Protein AF-A0AA51SYZ9-F1 (afdb_monomer_lite)

Radius of gyration: 14.29 Å; chains: 1; bounding box: 35×20×38 Å

pLDDT: mean 86.2, std 9.97, range [58.28, 95.69]

Secondary structure (DSSP, 8-state):
--HHHHHHHHHHS-EEHHHHHHHHH---PPP-S-HHHHHHHHHHHHHHHHHHHHHHHHHHTTSEEEEEEESSSEEEEEEE--

Structure (mmCIF, N/CA/C/O backbone):
data_AF-A0AA51SYZ9-F1
#
_entry.id   AF-A0AA51SYZ9-F1
#
loop_
_atom_site.group_PDB
_atom_site.id
_atom_site.type_symbol
_atom_site.label_atom_id
_atom_site.label_alt_id
_atom_site.label_comp_id
_atom_site.label_asym_id
_atom_site.label_entity_id
_atom_site.label_seq_id
_atom_site.pdbx_PDB_ins_code
_atom_site.Cartn_x
_atom_site.Cartn_y
_atom_site.Cartn_z
_atom_site.occupancy
_atom_site.B_iso_or_equiv
_atom_site.auth_seq_id
_atom_site.auth_comp_id
_atom_site.auth_asym_id
_atom_site.auth_atom_id
_atom_site.pdbx_PDB_model_num
ATOM 1 N N . MET A 1 1 ? -6.901 -0.785 -10.530 1.00 77.62 1 MET A N 1
ATOM 2 C CA . MET A 1 1 ? -6.294 -0.437 -9.240 1.00 77.62 1 MET A CA 1
ATOM 3 C C . MET A 1 1 ? -6.723 0.950 -8.821 1.00 77.62 1 MET A C 1
ATOM 5 O O . MET A 1 1 ? -6.232 1.949 -9.363 1.00 77.62 1 MET A O 1
ATOM 9 N N . ASP A 1 2 ? -7.655 0.966 -7.884 1.00 85.50 2 ASP A N 1
ATOM 10 C CA . ASP A 1 2 ? -8.183 2.134 -7.191 1.00 85.50 2 ASP A CA 1
ATOM 11 C C . ASP A 1 2 ? -8.144 1.935 -5.658 1.00 85.50 2 ASP A C 1
ATOM 13 O O . ASP A 1 2 ? -7.627 0.940 -5.152 1.00 85.50 2 ASP A O 1
ATOM 17 N N . GLU A 1 3 ? -8.665 2.903 -4.901 1.00 88.50 3 GLU A N 1
ATOM 18 C CA . GLU A 1 3 ? -8.731 2.837 -3.432 1.00 88.50 3 GLU A CA 1
ATOM 19 C C . GLU A 1 3 ? -9.536 1.636 -2.909 1.00 88.50 3 GLU A C 1
ATOM 21 O O . GLU A 1 3 ? -9.233 1.111 -1.834 1.00 88.50 3 GLU A O 1
ATOM 26 N N . SER A 1 4 ? -10.567 1.209 -3.643 1.00 90.81 4 SER A N 1
ATOM 27 C CA . SER A 1 4 ? -11.448 0.118 -3.225 1.00 90.81 4 SER A CA 1
ATOM 28 C C . SER A 1 4 ? -10.740 -1.234 -3.288 1.00 90.81 4 SER A C 1
ATOM 30 O O . SER A 1 4 ? -10.965 -2.083 -2.423 1.00 90.81 4 SER A O 1
ATOM 32 N N . ASP A 1 5 ? -9.809 -1.390 -4.231 1.00 91.75 5 ASP A N 1
ATOM 33 C CA . ASP A 1 5 ? -8.961 -2.574 -4.346 1.00 91.75 5 ASP A CA 1
ATOM 34 C C . ASP A 1 5 ? -8.074 -2.752 -3.100 1.00 91.75 5 ASP A C 1
ATOM 36 O O . ASP A 1 5 ? -8.019 -3.847 -2.533 1.00 91.75 5 ASP A O 1
ATOM 40 N N . ILE A 1 6 ? -7.433 -1.678 -2.615 1.00 92.12 6 ILE A N 1
ATOM 41 C CA . ILE A 1 6 ? -6.588 -1.718 -1.403 1.00 92.12 6 ILE A CA 1
ATOM 42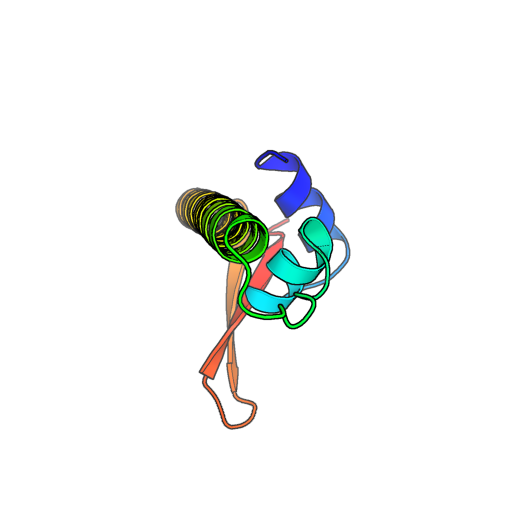 C C . I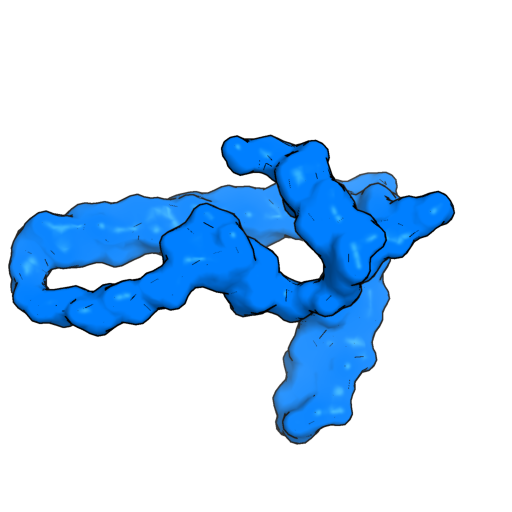LE A 1 6 ? -7.424 -2.044 -0.164 1.00 92.12 6 ILE A C 1
ATOM 44 O O . ILE A 1 6 ? -7.030 -2.880 0.649 1.00 92.12 6 ILE A O 1
ATOM 48 N N . ILE A 1 7 ? -8.596 -1.419 -0.026 1.00 93.06 7 ILE A N 1
ATOM 49 C CA . ILE A 1 7 ? -9.521 -1.705 1.078 1.00 93.06 7 ILE A CA 1
ATOM 50 C C . ILE A 1 7 ? -9.919 -3.183 1.070 1.00 93.06 7 ILE A C 1
ATOM 52 O O . ILE A 1 7 ? -9.890 -3.840 2.110 1.00 93.06 7 ILE A O 1
ATOM 56 N N . LYS A 1 8 ? -10.252 -3.728 -0.104 1.00 92.88 8 LYS A N 1
ATOM 57 C CA . LYS A 1 8 ? -10.624 -5.134 -0.253 1.00 92.88 8 LYS A CA 1
ATOM 58 C C . LYS A 1 8 ? -9.470 -6.066 0.117 1.00 92.88 8 LYS A C 1
ATOM 60 O O . LYS A 1 8 ? -9.708 -7.037 0.834 1.00 92.88 8 LYS A O 1
ATOM 65 N N . ALA A 1 9 ? -8.238 -5.764 -0.292 1.00 92.19 9 ALA A N 1
ATOM 66 C CA . ALA A 1 9 ? -7.062 -6.537 0.111 1.00 92.19 9 ALA A CA 1
ATOM 67 C C . ALA A 1 9 ? -6.902 -6.550 1.644 1.00 92.19 9 ALA A C 1
ATOM 69 O O . ALA A 1 9 ? -6.866 -7.620 2.257 1.00 92.19 9 ALA A O 1
ATOM 70 N N . LEU A 1 10 ? -6.948 -5.373 2.274 1.00 93.69 10 LEU A N 1
ATOM 71 C CA . LEU A 1 10 ? -6.798 -5.211 3.725 1.00 93.69 10 LEU A CA 1
ATOM 72 C C . LEU A 1 10 ? -7.989 -5.722 4.549 1.00 93.69 10 LEU A C 1
ATOM 74 O O . LEU A 1 10 ? -7.859 -5.941 5.752 1.00 93.69 10 LEU A O 1
ATOM 78 N N . SER A 1 11 ? -9.148 -5.934 3.920 1.00 91.12 11 SER A N 1
ATOM 79 C CA . SER A 1 11 ? -10.303 -6.567 4.568 1.00 91.12 11 SER A CA 1
ATOM 80 C C . SER A 1 11 ? -10.083 -8.058 4.843 1.00 91.12 11 SER A C 1
ATOM 82 O O . SER A 1 11 ? -10.715 -8.617 5.738 1.00 91.12 11 SER A O 1
ATOM 84 N N . SER A 1 12 ? -9.185 -8.698 4.085 1.00 88.88 12 SER A N 1
ATOM 85 C CA . SER A 1 12 ? -8.897 -10.131 4.200 1.00 88.88 12 SER A CA 1
ATOM 86 C C . SER A 1 12 ? -7.794 -10.442 5.212 1.00 88.88 12 SER A C 1
ATOM 88 O O . SER A 1 12 ? -7.868 -11.450 5.915 1.00 88.88 12 SER A O 1
ATOM 90 N N . ARG A 1 13 ? -6.780 -9.576 5.301 1.00 92.19 13 ARG A N 1
ATOM 91 C CA . ARG A 1 13 ? -5.664 -9.676 6.245 1.00 92.19 13 ARG A CA 1
ATOM 92 C C . ARG A 1 13 ? -4.961 -8.331 6.391 1.00 92.19 13 ARG A C 1
ATOM 94 O O . ARG A 1 13 ? -5.031 -7.484 5.508 1.00 92.19 13 ARG A O 1
ATOM 101 N N . GLU A 1 14 ? -4.241 -8.169 7.492 1.00 94.00 14 GLU A N 1
ATOM 102 C CA . GLU A 1 14 ? -3.309 -7.056 7.669 1.00 94.00 14 GLU A CA 1
ATOM 103 C C . GLU A 1 14 ? -2.053 -7.285 6.818 1.00 94.00 14 GLU A C 1
ATOM 105 O O . GLU A 1 14 ? -1.626 -8.433 6.663 1.00 94.00 14 GLU A O 1
ATOM 110 N N . MET A 1 15 ? -1.478 -6.218 6.261 1.00 94.44 15 MET A N 1
ATOM 111 C CA . MET A 1 15 ? -0.361 -6.310 5.310 1.00 94.44 15 MET A CA 1
ATOM 112 C C . MET A 1 15 ? 0.643 -5.168 5.514 1.00 94.44 15 MET A C 1
ATOM 114 O O . MET A 1 15 ? 0.257 -4.067 5.924 1.00 94.44 15 MET A O 1
ATOM 118 N N . THR A 1 16 ? 1.922 -5.399 5.222 1.00 93.62 16 THR A N 1
ATOM 119 C CA . THR A 1 16 ? 2.930 -4.330 5.070 1.00 93.62 16 THR A CA 1
ATOM 120 C C . THR A 1 16 ? 2.772 -3.606 3.728 1.00 93.62 16 THR A C 1
ATOM 122 O O . THR A 1 16 ? 2.016 -4.043 2.858 1.00 93.62 16 THR A O 1
ATOM 125 N N . LYS A 1 17 ? 3.478 -2.482 3.534 1.00 91.38 17 LYS A N 1
ATOM 126 C CA . LYS A 1 17 ? 3.476 -1.775 2.240 1.00 91.38 17 LYS A CA 1
ATOM 127 C C . LYS A 1 17 ? 3.999 -2.687 1.128 1.00 91.38 17 LYS A C 1
ATOM 129 O O . LYS A 1 17 ? 3.381 -2.773 0.071 1.00 91.38 17 LYS A O 1
ATOM 134 N N . GLU A 1 18 ? 5.094 -3.384 1.397 1.00 89.94 18 GLU A N 1
ATOM 135 C CA . GLU A 1 18 ? 5.740 -4.326 0.487 1.00 89.94 18 GLU A CA 1
ATOM 136 C C . GLU A 1 18 ? 4.794 -5.475 0.124 1.00 89.94 18 GLU A C 1
ATOM 138 O O . GLU A 1 18 ? 4.609 -5.747 -1.057 1.00 89.94 18 GLU A O 1
ATOM 143 N N . GLU A 1 19 ? 4.091 -6.066 1.095 1.00 92.19 19 GLU A N 1
ATOM 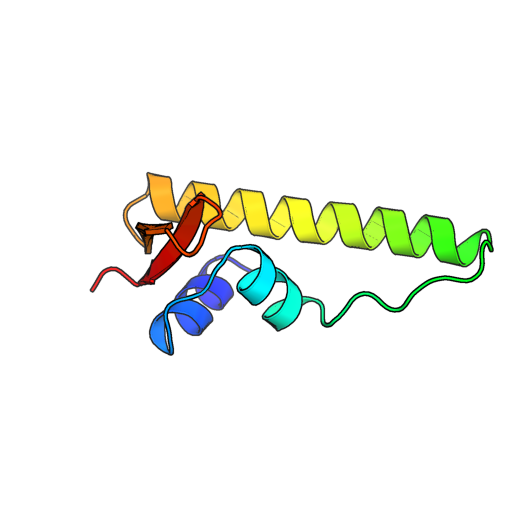144 C CA . GLU A 1 19 ? 3.098 -7.111 0.811 1.00 92.19 19 GLU A CA 1
ATOM 145 C C . GLU A 1 19 ? 1.940 -6.599 -0.060 1.00 92.19 19 GLU A C 1
ATOM 147 O O . GLU A 1 19 ? 1.423 -7.341 -0.894 1.00 92.19 19 GLU A O 1
ATOM 152 N N . ILE A 1 20 ? 1.500 -5.348 0.127 1.00 92.81 20 ILE A N 1
ATOM 153 C CA . ILE A 1 20 ? 0.460 -4.735 -0.717 1.00 92.81 20 ILE A CA 1
ATOM 154 C C . ILE A 1 20 ? 0.988 -4.542 -2.142 1.00 92.81 20 ILE A C 1
ATOM 156 O O . ILE A 1 20 ? 0.284 -4.852 -3.103 1.00 92.81 20 ILE A O 1
ATOM 160 N N . ILE A 1 21 ? 2.217 -4.045 -2.288 1.00 91.00 21 ILE A N 1
ATOM 161 C CA . ILE A 1 21 ? 2.871 -3.866 -3.588 1.00 91.00 21 ILE A CA 1
ATOM 162 C C . ILE A 1 21 ? 2.992 -5.210 -4.309 1.00 91.00 21 ILE A C 1
ATOM 164 O O . ILE A 1 21 ? 2.529 -5.325 -5.442 1.00 91.00 21 ILE A O 1
ATOM 168 N N . GLU A 1 22 ? 3.526 -6.235 -3.648 1.00 90.69 22 GLU A N 1
ATOM 169 C CA . GLU A 1 22 ? 3.662 -7.584 -4.208 1.00 90.69 22 GLU A CA 1
ATOM 170 C C . GLU A 1 22 ? 2.307 -8.196 -4.572 1.00 90.69 22 GLU A C 1
ATOM 172 O O . GLU A 1 22 ? 2.178 -8.842 -5.610 1.00 90.69 22 GLU A O 1
ATOM 177 N N . PHE A 1 23 ? 1.270 -7.960 -3.764 1.00 91.38 23 PHE A N 1
ATOM 178 C CA . PHE A 1 23 ? -0.079 -8.450 -4.046 1.00 91.38 23 PHE A CA 1
ATOM 179 C C . PHE A 1 23 ? -0.657 -7.882 -5.349 1.00 91.38 23 PHE A C 1
ATOM 181 O O . PHE A 1 23 ? -1.368 -8.591 -6.060 1.00 91.38 23 PHE A O 1
ATOM 188 N N . PHE A 1 24 ? -0.363 -6.620 -5.678 1.00 89.62 24 PHE A N 1
ATOM 189 C CA . PHE A 1 24 ? -0.901 -5.964 -6.875 1.00 89.62 24 PHE A CA 1
ATOM 190 C C . PHE A 1 24 ? 0.018 -6.021 -8.095 1.00 89.62 24 PHE A C 1
ATOM 192 O O . PHE A 1 24 ? -0.483 -6.056 -9.220 1.00 89.62 24 PHE A O 1
ATOM 199 N N . LEU A 1 25 ? 1.335 -5.983 -7.896 1.00 87.81 25 LEU A N 1
ATOM 200 C CA . LEU A 1 25 ? 2.328 -5.877 -8.970 1.00 87.81 25 LEU A CA 1
ATOM 201 C C . LEU A 1 25 ? 3.112 -7.176 -9.198 1.00 87.81 25 LEU A C 1
ATOM 203 O O . LEU A 1 25 ? 3.767 -7.304 -10.230 1.00 87.81 25 LEU A O 1
ATOM 207 N N . GLY A 1 26 ? 3.016 -8.145 -8.284 1.00 82.69 26 GLY A N 1
ATOM 208 C CA . GLY A 1 26 ? 3.840 -9.350 -8.283 1.00 82.69 26 GLY A CA 1
ATOM 209 C C . GLY A 1 26 ? 5.253 -9.101 -7.749 1.00 82.69 26 GLY A C 1
ATOM 210 O O . GLY A 1 26 ? 5.628 -7.981 -7.400 1.00 82.69 26 GLY A O 1
ATOM 211 N N . THR A 1 27 ? 6.051 -10.167 -7.673 1.00 75.06 27 THR A N 1
ATOM 212 C CA . THR A 1 27 ? 7.462 -10.070 -7.283 1.00 75.06 27 THR A CA 1
ATOM 213 C C . THR A 1 27 ? 8.268 -9.434 -8.422 1.00 75.06 27 THR A C 1
ATOM 215 O O . THR A 1 27 ? 8.111 -9.848 -9.572 1.00 75.06 27 THR A O 1
ATOM 218 N N . PRO A 1 28 ? 9.144 -8.449 -8.151 1.00 64.31 28 PRO A N 1
ATOM 219 C CA . PRO A 1 28 ? 9.990 -7.871 -9.186 1.00 64.31 28 PRO A CA 1
ATOM 220 C C . PRO A 1 28 ? 10.958 -8.927 -9.738 1.00 64.31 28 PRO A C 1
ATOM 222 O O . PRO A 1 28 ? 11.855 -9.382 -9.028 1.00 64.31 28 PRO A O 1
ATOM 225 N N . ASP A 1 29 ? 10.822 -9.302 -11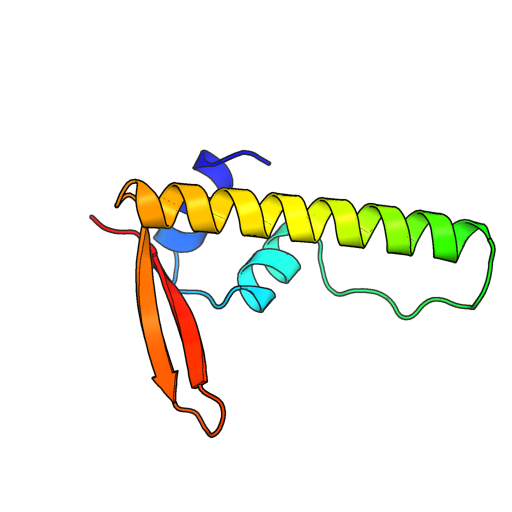.011 1.00 63.78 29 ASP A N 1
ATOM 226 C CA . ASP A 1 29 ? 11.840 -10.126 -11.670 1.00 63.78 29 ASP A CA 1
ATOM 227 C C . ASP A 1 29 ? 13.139 -9.322 -11.822 1.00 63.78 29 ASP A C 1
ATOM 229 O O . ASP A 1 29 ? 13.118 -8.196 -12.333 1.00 63.78 29 ASP A O 1
ATOM 233 N N . MET A 1 30 ? 14.275 -9.905 -11.429 1.00 58.28 30 MET A N 1
ATOM 234 C CA . MET A 1 30 ? 15.596 -9.307 -11.649 1.00 58.28 30 MET A CA 1
ATOM 235 C C . MET A 1 30 ? 15.845 -9.123 -13.150 1.00 58.28 30 MET A C 1
ATOM 237 O O . MET A 1 30 ? 15.730 -10.067 -13.929 1.00 58.28 30 MET A O 1
ATOM 241 N N . VAL A 1 31 ? 16.175 -7.897 -13.559 1.00 60.88 31 VAL A N 1
ATOM 242 C CA . VAL A 1 31 ? 16.256 -7.515 -14.973 1.00 60.88 31 VAL A CA 1
ATOM 243 C C . VAL A 1 31 ? 17.679 -7.461 -15.507 1.00 60.88 31 VAL A C 1
ATOM 245 O O . VAL A 1 31 ? 18.591 -6.972 -14.843 1.00 60.88 31 VAL A O 1
ATOM 248 N N . GLY A 1 32 ? 17.848 -7.929 -16.743 1.00 60.44 32 GLY A N 1
ATOM 249 C CA . GLY A 1 32 ? 19.123 -8.027 -17.444 1.00 60.44 32 GLY A CA 1
ATOM 250 C C . GLY A 1 32 ? 19.472 -6.793 -18.273 1.00 60.44 32 GLY A C 1
ATOM 251 O O . GLY A 1 32 ? 19.621 -6.913 -19.478 1.00 60.44 32 GLY A O 1
ATOM 252 N N . GLY A 1 33 ? 19.663 -5.630 -17.645 1.00 66.31 33 GLY A N 1
ATOM 253 C CA . GLY A 1 33 ? 20.422 -4.494 -18.201 1.00 66.31 33 GLY A CA 1
ATOM 254 C C . GLY A 1 33 ? 20.012 -3.904 -19.567 1.00 66.31 33 GLY A C 1
ATOM 255 O O . GLY A 1 33 ? 20.783 -3.116 -20.115 1.00 66.31 33 GLY A O 1
ATOM 256 N N . THR A 1 34 ? 18.862 -4.250 -20.153 1.00 73.81 34 THR A N 1
ATOM 257 C CA . THR A 1 34 ? 18.450 -3.746 -21.477 1.00 73.81 34 THR A CA 1
ATOM 258 C C . THR A 1 34 ? 17.647 -2.440 -21.397 1.00 73.81 34 THR A C 1
ATOM 260 O O . THR A 1 34 ? 17.074 -2.091 -20.369 1.00 73.81 34 THR A O 1
ATOM 263 N N . ASN A 1 35 ? 17.537 -1.699 -22.507 1.00 71.56 35 ASN A N 1
ATOM 264 C CA . ASN A 1 35 ? 16.702 -0.485 -22.571 1.00 71.56 35 ASN A CA 1
ATOM 265 C C . ASN A 1 35 ? 15.220 -0.754 -22.248 1.00 71.56 35 ASN A C 1
ATOM 267 O O . ASN A 1 35 ? 14.566 0.073 -21.613 1.00 71.56 35 ASN A O 1
ATOM 271 N N . ALA A 1 36 ? 14.696 -1.911 -22.662 1.00 74.62 36 ALA A N 1
ATOM 272 C CA . ALA A 1 36 ? 13.344 -2.340 -22.312 1.00 74.62 36 ALA A CA 1
ATOM 273 C C . ALA A 1 36 ? 13.203 -2.555 -20.796 1.00 74.62 36 ALA A C 1
ATOM 275 O O . ALA A 1 36 ? 12.179 -2.202 -20.209 1.00 74.62 36 ALA A O 1
ATOM 276 N N . ASP A 1 37 ? 14.263 -3.041 -20.151 1.00 74.81 37 ASP A N 1
ATOM 277 C CA . ASP A 1 37 ? 14.299 -3.249 -18.708 1.00 74.81 37 ASP A CA 1
ATOM 278 C C . ASP A 1 37 ? 14.251 -1.934 -17.936 1.00 74.81 37 ASP A C 1
ATOM 280 O O . ASP A 1 37 ? 13.517 -1.838 -16.956 1.00 74.81 37 ASP A O 1
ATOM 284 N N . TYR A 1 38 ? 14.952 -0.893 -18.396 1.00 78.56 38 TYR A N 1
ATOM 285 C CA . TYR A 1 38 ? 14.879 0.434 -17.776 1.00 78.56 38 TYR A CA 1
ATOM 286 C C . TYR A 1 38 ? 13.475 1.045 -17.855 1.00 78.56 38 TYR A C 1
ATOM 288 O O . TYR A 1 38 ? 12.993 1.607 -16.870 1.00 78.56 38 TYR A O 1
ATOM 296 N N . ILE A 1 39 ? 12.788 0.902 -18.994 1.00 77.6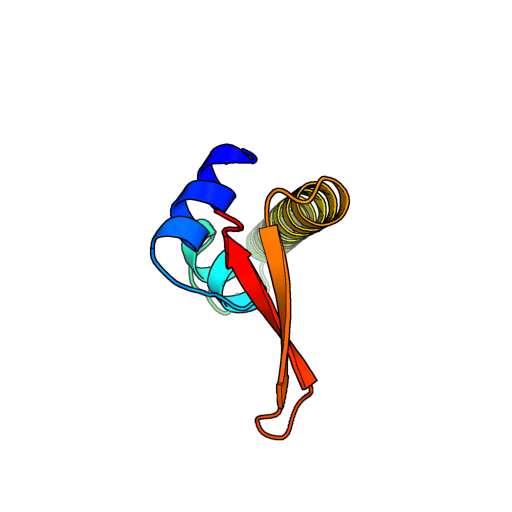2 39 ILE A N 1
ATOM 297 C CA . ILE A 1 39 ? 11.395 1.359 -19.149 1.00 77.62 39 ILE A CA 1
ATOM 298 C C . ILE A 1 39 ? 10.473 0.593 -18.193 1.00 77.62 39 ILE A C 1
ATOM 300 O O . ILE A 1 39 ? 9.591 1.184 -17.562 1.00 77.62 39 ILE A O 1
ATOM 304 N N . ARG A 1 40 ? 10.695 -0.717 -18.049 1.00 80.81 40 ARG A N 1
ATOM 305 C CA . ARG A 1 40 ? 9.938 -1.575 -17.135 1.00 80.81 40 ARG A CA 1
ATOM 306 C C . ARG A 1 40 ? 10.158 -1.180 -15.672 1.00 80.81 40 ARG A C 1
ATOM 308 O O . ARG A 1 40 ? 9.178 -0.990 -14.960 1.00 80.81 40 ARG A O 1
ATOM 315 N N . ILE A 1 41 ? 11.411 -0.968 -15.257 1.00 82.31 41 ILE A N 1
ATOM 316 C CA . ILE A 1 41 ? 11.769 -0.483 -13.912 1.00 82.31 41 ILE A CA 1
ATOM 317 C C . ILE A 1 41 ? 11.090 0.861 -13.635 1.00 82.31 41 ILE A C 1
ATOM 319 O O . ILE A 1 41 ? 10.439 1.023 -12.607 1.00 82.31 41 ILE A O 1
ATOM 323 N N . GLY A 1 42 ? 11.184 1.815 -14.567 1.00 84.25 42 GLY A N 1
ATOM 324 C CA . GLY A 1 42 ? 10.539 3.121 -14.416 1.00 84.25 42 GLY A CA 1
ATOM 325 C C . GLY A 1 42 ? 9.020 3.011 -14.262 1.00 84.25 42 GLY A C 1
ATOM 326 O O . GLY A 1 42 ? 8.433 3.658 -13.397 1.00 84.25 42 GLY A O 1
ATOM 327 N N . SER A 1 43 ? 8.383 2.142 -15.050 1.00 85.88 43 SER A N 1
ATOM 328 C CA . SER A 1 43 ? 6.940 1.884 -14.959 1.00 85.88 43 SER A CA 1
ATOM 329 C C . SER A 1 43 ? 6.550 1.266 -13.615 1.00 85.88 43 SER A C 1
ATOM 331 O O . SER A 1 43 ? 5.537 1.650 -13.032 1.00 85.88 43 SER A O 1
ATOM 333 N N . GLN A 1 44 ? 7.369 0.354 -13.096 1.00 87.06 44 GLN A N 1
ATOM 334 C CA . GLN A 1 44 ? 7.150 -0.279 -11.801 1.00 87.06 44 GLN A CA 1
ATOM 335 C C . GLN A 1 44 ? 7.260 0.726 -10.648 1.00 87.06 44 GLN A C 1
ATOM 337 O O . GLN A 1 44 ? 6.345 0.805 -9.832 1.00 87.06 44 GLN A O 1
ATOM 342 N N . ILE A 1 45 ? 8.279 1.592 -10.657 1.00 88.81 45 ILE A N 1
ATOM 343 C CA . ILE A 1 45 ? 8.432 2.679 -9.674 1.00 88.81 45 ILE A CA 1
ATOM 344 C C . ILE A 1 45 ? 7.198 3.597 -9.662 1.00 88.81 45 ILE A C 1
ATOM 346 O O . ILE A 1 45 ? 6.718 4.000 -8.602 1.00 88.81 45 ILE A O 1
ATOM 350 N N . LEU A 1 46 ? 6.649 3.935 -10.834 1.00 91.31 46 LEU A N 1
ATOM 351 C CA . LEU A 1 46 ? 5.438 4.760 -10.917 1.00 91.31 46 LEU A CA 1
ATOM 352 C C . LEU A 1 46 ? 4.218 4.065 -10.296 1.00 91.31 46 LEU A C 1
ATOM 354 O O . LEU A 1 46 ? 3.405 4.722 -9.640 1.00 91.31 46 LEU A O 1
ATOM 358 N N . LEU A 1 47 ? 4.081 2.753 -10.488 1.00 91.12 47 LEU A N 1
ATOM 359 C CA . LEU A 1 47 ? 2.988 1.970 -9.913 1.00 91.12 47 LEU A CA 1
ATOM 360 C C . LEU A 1 47 ? 3.127 1.827 -8.394 1.00 91.12 47 LEU A C 1
ATOM 362 O O . LEU A 1 47 ? 2.136 2.012 -7.687 1.00 91.12 47 LEU A O 1
ATOM 366 N N . GLU A 1 48 ? 4.334 1.584 -7.888 1.00 91.94 48 GLU A N 1
ATOM 367 C CA . GLU A 1 48 ? 4.630 1.543 -6.450 1.00 91.94 48 GLU A CA 1
ATOM 368 C C . GLU A 1 48 ? 4.298 2.880 -5.777 1.00 91.94 48 GLU A C 1
ATOM 370 O O . GLU A 1 48 ? 3.548 2.918 -4.800 1.00 91.94 48 GLU A O 1
ATOM 375 N N . ASN A 1 49 ? 4.738 3.996 -6.366 1.00 93.50 49 ASN A N 1
ATOM 376 C CA . ASN A 1 49 ? 4.411 5.337 -5.875 1.00 93.50 49 ASN A CA 1
ATOM 377 C C . ASN A 1 49 ? 2.903 5.610 -5.884 1.00 93.50 49 ASN A C 1
ATOM 379 O O . ASN A 1 49 ? 2.373 6.257 -4.977 1.00 93.50 49 ASN A O 1
ATOM 383 N N . LYS A 1 50 ? 2.182 5.108 -6.894 1.00 93.88 50 LYS A N 1
ATOM 384 C CA . LYS A 1 50 ? 0.721 5.218 -6.947 1.00 93.88 50 LYS A CA 1
ATOM 385 C C . LYS A 1 50 ? 0.064 4.450 -5.796 1.00 93.88 50 LYS A C 1
ATOM 387 O O . LYS A 1 50 ? -0.871 4.975 -5.192 1.00 93.88 50 LYS A O 1
ATOM 392 N N . ILE A 1 51 ? 0.530 3.238 -5.489 1.00 93.88 51 ILE A N 1
ATOM 393 C CA . ILE A 1 51 ? 0.046 2.444 -4.345 1.00 93.88 51 ILE A CA 1
ATOM 394 C C . ILE A 1 51 ? 0.309 3.194 -3.043 1.00 93.88 51 ILE A C 1
ATOM 396 O O . ILE A 1 51 ? -0.616 3.381 -2.253 1.00 93.88 51 ILE A O 1
ATOM 400 N N . GLU A 1 52 ? 1.530 3.690 -2.850 1.00 93.94 52 GLU A N 1
ATOM 401 C CA . GLU A 1 52 ? 1.911 4.441 -1.654 1.00 93.94 52 GLU A CA 1
ATOM 402 C C . GLU A 1 52 ? 1.034 5.683 -1.453 1.00 93.94 52 GLU A C 1
ATOM 404 O O . GLU A 1 52 ? 0.516 5.918 -0.358 1.00 93.94 52 GLU A O 1
ATOM 409 N N . PHE A 1 53 ? 0.782 6.440 -2.521 1.00 95.12 53 PHE A N 1
ATOM 410 C CA . PHE A 1 53 ? -0.115 7.590 -2.472 1.00 95.12 53 PHE A CA 1
ATOM 411 C C . PHE A 1 53 ? -1.538 7.206 -2.038 1.00 95.12 53 PHE A C 1
ATOM 413 O O . PHE A 1 53 ? -2.136 7.885 -1.198 1.00 95.12 53 PHE A O 1
ATOM 420 N N . MET A 1 54 ? -2.085 6.108 -2.571 1.00 95.19 54 MET A N 1
ATOM 421 C CA . MET A 1 54 ? -3.425 5.639 -2.200 1.00 95.19 54 MET A CA 1
ATOM 422 C C . MET A 1 54 ? -3.485 5.162 -0.746 1.00 95.19 54 MET A C 1
ATOM 424 O O . MET A 1 54 ? -4.425 5.523 -0.039 1.00 95.19 54 MET A O 1
ATOM 428 N N . ILE A 1 55 ? -2.478 4.422 -0.274 1.00 94.81 55 ILE A N 1
ATOM 429 C CA . ILE A 1 55 ? -2.367 4.010 1.133 1.00 94.81 55 ILE A CA 1
ATOM 430 C C . ILE A 1 55 ? -2.384 5.243 2.039 1.00 94.81 55 ILE A C 1
ATOM 432 O O . ILE A 1 55 ? -3.202 5.321 2.955 1.00 94.81 55 ILE A O 1
ATOM 436 N N . ASN A 1 56 ? -1.538 6.236 1.754 1.00 94.69 56 ASN A N 1
ATOM 437 C CA . ASN A 1 56 ? -1.450 7.455 2.557 1.00 94.69 56 ASN A CA 1
ATOM 438 C C . ASN A 1 56 ? -2.789 8.195 2.607 1.00 94.69 56 ASN A C 1
ATOM 440 O O . ASN A 1 56 ? -3.250 8.565 3.686 1.00 94.69 56 ASN A O 1
ATOM 444 N N . LYS A 1 57 ? -3.466 8.339 1.465 1.00 95.69 57 LYS A N 1
ATOM 445 C CA . LYS A 1 57 ? -4.794 8.958 1.405 1.00 95.69 57 LYS A CA 1
ATOM 446 C C . LYS A 1 57 ? -5.824 8.198 2.246 1.00 95.69 57 LYS A C 1
ATOM 448 O O . LYS A 1 57 ? -6.598 8.823 2.973 1.00 95.69 57 LYS A O 1
ATOM 453 N N . LEU A 1 58 ? -5.828 6.866 2.179 1.00 95.19 58 LEU A N 1
ATOM 454 C CA . LEU A 1 5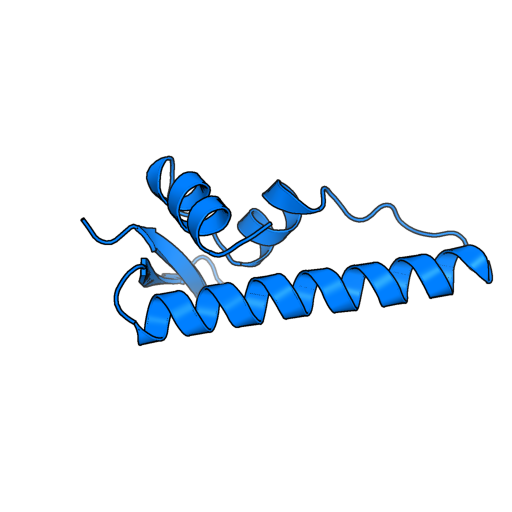8 ? -6.742 6.025 2.953 1.00 95.19 58 LEU A CA 1
ATOM 455 C C . LEU A 1 58 ? -6.485 6.140 4.461 1.00 95.19 58 LEU A C 1
ATOM 457 O O . LEU A 1 58 ? -7.451 6.278 5.215 1.00 95.19 58 LEU A O 1
ATOM 461 N N . VAL A 1 59 ? -5.217 6.175 4.882 1.00 95.00 59 VAL A N 1
ATOM 462 C CA . VAL A 1 59 ? -4.820 6.407 6.281 1.00 95.00 59 VAL A CA 1
ATOM 463 C C . VAL A 1 59 ? -5.285 7.781 6.754 1.00 95.00 59 VAL A C 1
ATOM 465 O O . VAL A 1 59 ? -5.948 7.883 7.782 1.00 95.00 59 VAL A O 1
ATOM 468 N N . THR A 1 60 ? -5.005 8.844 5.993 1.00 94.75 60 THR A N 1
ATOM 469 C CA . THR A 1 60 ? -5.429 10.210 6.346 1.00 94.75 60 THR A CA 1
ATOM 470 C C . THR A 1 60 ? -6.950 10.335 6.433 1.00 94.75 60 THR A C 1
ATOM 472 O O . THR A 1 60 ? -7.457 11.057 7.286 1.00 94.75 60 THR A O 1
ATOM 475 N N . SER A 1 61 ? -7.688 9.615 5.585 1.00 94.31 61 SER A N 1
ATOM 476 C CA . SER A 1 61 ? -9.156 9.591 5.622 1.00 94.31 61 SER A CA 1
ATOM 477 C C . SER A 1 61 ? -9.752 8.707 6.726 1.00 94.31 61 SER A C 1
ATOM 479 O O . SER A 1 61 ? -10.971 8.677 6.875 1.00 94.31 61 SER A O 1
ATOM 481 N N . GLY A 1 62 ? -8.927 7.963 7.470 1.00 93.38 62 GLY A N 1
ATOM 482 C CA . GLY A 1 62 ? -9.369 7.050 8.528 1.00 93.38 62 GLY A CA 1
ATOM 483 C C . GLY A 1 62 ? -10.008 5.745 8.039 1.00 93.38 62 GLY A C 1
ATOM 484 O O . GLY A 1 62 ? -10.495 4.972 8.856 1.00 93.38 62 GLY A O 1
ATOM 485 N N . LYS A 1 63 ? -10.003 5.471 6.727 1.00 93.69 63 LYS A N 1
ATOM 486 C CA . LYS A 1 63 ? -10.560 4.232 6.150 1.00 93.69 63 LYS A CA 1
ATOM 487 C C . LYS A 1 63 ? -9.701 2.998 6.448 1.00 93.69 63 LYS A C 1
ATOM 489 O O . LYS A 1 63 ? -10.210 1.881 6.474 1.00 93.69 63 LYS A O 1
ATOM 494 N N . ILE A 1 64 ? -8.396 3.191 6.633 1.00 95.19 64 ILE A N 1
ATOM 495 C CA . ILE A 1 64 ? -7.465 2.144 7.063 1.00 95.19 64 ILE A CA 1
ATOM 496 C C . ILE A 1 64 ? -6.597 2.683 8.198 1.00 95.19 64 ILE A C 1
ATOM 498 O O . ILE A 1 64 ? -6.309 3.878 8.261 1.00 95.19 64 ILE A O 1
ATOM 502 N N . GLY A 1 65 ? -6.191 1.798 9.096 1.00 94.00 65 GLY A N 1
ATOM 503 C CA . GLY A 1 65 ? -5.355 2.111 10.241 1.00 94.00 65 GLY A CA 1
ATOM 504 C C . GLY A 1 65 ? -3.931 1.631 10.020 1.00 94.00 65 GLY A C 1
ATOM 505 O O . GLY A 1 65 ? -3.653 0.813 9.140 1.00 94.00 65 GLY A O 1
ATOM 506 N N . THR A 1 66 ? -3.022 2.144 10.842 1.00 94.50 66 THR A N 1
ATOM 507 C CA . THR A 1 66 ? -1.625 1.713 10.860 1.00 94.50 66 THR A CA 1
ATOM 508 C C . THR A 1 66 ? -1.235 1.293 12.268 1.00 94.50 66 THR A C 1
ATOM 510 O O . THR A 1 66 ? -1.695 1.860 13.263 1.00 94.50 66 THR A O 1
ATOM 513 N N . LYS A 1 67 ? -0.407 0.257 12.375 1.00 92.88 67 LYS A N 1
ATOM 514 C CA . LYS A 1 67 ? 0.258 -0.124 13.621 1.00 92.88 67 LYS A CA 1
ATOM 515 C C . LYS A 1 67 ? 1.704 -0.475 13.333 1.00 92.88 67 LYS A C 1
ATOM 517 O O . LYS A 1 67 ? 2.030 -0.963 12.256 1.00 92.88 67 LYS A O 1
ATOM 522 N N . LYS A 1 68 ? 2.574 -0.242 14.307 1.00 89.19 68 LYS A N 1
ATOM 523 C CA . LYS A 1 68 ? 3.982 -0.618 14.196 1.00 89.19 68 LYS A CA 1
ATOM 524 C C . LYS A 1 68 ? 4.151 -2.051 14.677 1.00 89.19 68 LYS A C 1
ATOM 526 O O . LYS A 1 68 ? 3.725 -2.370 15.787 1.00 89.19 68 LYS A O 1
ATOM 531 N N . LYS A 1 69 ? 4.790 -2.897 13.873 1.00 81.75 69 LYS A N 1
ATOM 532 C CA . LYS A 1 69 ? 5.289 -4.201 14.321 1.00 81.75 69 LYS A CA 1
ATOM 533 C C . LYS A 1 69 ? 6.805 -4.122 14.394 1.00 81.75 69 LYS A C 1
ATOM 535 O O . LYS A 1 69 ? 7.450 -3.652 13.465 1.00 81.75 69 LYS A O 1
ATOM 540 N N . SER A 1 70 ? 7.354 -4.535 15.530 1.00 73.88 70 SER A N 1
ATOM 541 C CA . SER A 1 70 ? 8.796 -4.608 15.732 1.00 73.88 70 SER A CA 1
ATOM 542 C C . SER A 1 70 ? 9.214 -6.067 15.649 1.00 73.88 70 SER A C 1
ATOM 544 O O . SER A 1 70 ? 8.981 -6.830 16.583 1.00 73.88 70 SER A O 1
ATOM 546 N N . ASN A 1 71 ? 9.805 -6.442 14.519 1.00 66.06 71 ASN A N 1
ATOM 547 C CA . ASN A 1 71 ? 10.434 -7.746 14.304 1.00 66.06 71 ASN A CA 1
ATOM 548 C C . ASN A 1 71 ? 11.953 -7.570 14.083 1.00 66.06 71 ASN A C 1
ATOM 550 O O . ASN A 1 71 ? 12.550 -8.233 13.244 1.00 66.06 71 ASN A O 1
ATOM 554 N N . GLY A 1 72 ? 12.579 -6.623 14.793 1.00 67.12 72 GLY A N 1
ATOM 555 C CA . GLY A 1 72 ? 13.981 -6.221 14.590 1.00 67.12 72 GLY A CA 1
ATOM 556 C C . GLY A 1 72 ? 14.156 -5.031 13.636 1.00 67.12 72 GLY A C 1
ATOM 557 O O . GLY A 1 72 ? 15.100 -4.264 13.796 1.00 67.12 72 GLY A O 1
ATOM 558 N N . ILE A 1 73 ? 13.198 -4.809 12.731 1.00 74.88 73 ILE A N 1
ATOM 559 C CA . ILE A 1 73 ? 13.003 -3.571 11.960 1.00 74.88 73 ILE A CA 1
ATOM 560 C C . ILE A 1 73 ? 11.603 -3.036 12.299 1.00 74.88 73 ILE A C 1
ATOM 562 O O . ILE A 1 73 ? 10.672 -3.819 12.509 1.00 74.88 73 ILE A O 1
ATOM 566 N N . ILE A 1 74 ? 11.465 -1.712 12.435 1.00 78.56 74 ILE A N 1
ATOM 567 C CA . ILE A 1 74 ? 10.163 -1.074 12.662 1.00 78.56 74 ILE A CA 1
ATOM 568 C C . ILE A 1 74 ? 9.456 -0.969 11.316 1.00 78.56 74 ILE A C 1
ATOM 570 O O . ILE A 1 74 ? 9.821 -0.131 10.494 1.00 78.56 74 ILE A O 1
ATOM 574 N N . GLU A 1 75 ? 8.419 -1.779 11.128 1.00 83.44 75 GLU A N 1
ATOM 575 C CA . GLU A 1 75 ? 7.583 -1.750 9.929 1.00 83.44 75 GLU A CA 1
ATOM 576 C C . GLU A 1 75 ? 6.155 -1.314 10.257 1.00 83.44 75 GLU A C 1
ATOM 578 O O . GLU A 1 75 ? 5.612 -1.598 11.334 1.00 83.44 75 GLU A O 1
ATOM 583 N N . ASN A 1 76 ? 5.542 -0.610 9.305 1.00 89.50 76 ASN A N 1
ATOM 584 C CA . ASN A 1 76 ? 4.137 -0.238 9.377 1.00 89.50 76 ASN A CA 1
ATOM 585 C C . ASN A 1 76 ? 3.284 -1.369 8.800 1.00 89.50 76 ASN A C 1
ATOM 587 O O . ASN A 1 76 ? 3.446 -1.756 7.645 1.00 89.50 76 ASN A O 1
ATOM 591 N N . ILE A 1 77 ? 2.344 -1.851 9.606 1.00 93.31 77 ILE A N 1
ATOM 592 C CA . ILE A 1 77 ? 1.294 -2.774 9.189 1.00 93.31 77 ILE A CA 1
ATOM 593 C C . ILE A 1 77 ? 0.007 -1.988 9.012 1.00 93.31 77 ILE A C 1
ATOM 595 O O . ILE A 1 77 ? -0.436 -1.287 9.928 1.00 93.31 77 ILE A O 1
ATOM 599 N N . TYR A 1 78 ? -0.595 -2.143 7.842 1.00 94.81 78 TYR A N 1
ATOM 600 C CA . TYR A 1 78 ? -1.862 -1.538 7.468 1.00 94.81 78 TYR A CA 1
ATOM 601 C C . TYR A 1 78 ? -2.999 -2.533 7.704 1.00 94.81 78 TYR A C 1
ATOM 603 O O . TYR A 1 78 ? -2.851 -3.735 7.470 1.00 94.81 78 TYR A O 1
ATOM 611 N N . TYR A 1 79 ? -4.137 -2.038 8.183 1.00 94.44 79 TYR A N 1
ATOM 612 C CA . TYR A 1 79 ? -5.325 -2.848 8.458 1.00 94.44 79 TYR A CA 1
ATOM 613 C C . TYR A 1 79 ? -6.605 -2.077 8.141 1.00 94.44 79 TYR A C 1
ATOM 615 O O . TYR A 1 79 ? -6.647 -0.851 8.244 1.00 94.44 79 TYR A O 1
ATOM 623 N N . PHE A 1 80 ? -7.664 -2.788 7.761 1.00 92.75 80 PHE A N 1
ATOM 624 C CA . PHE A 1 80 ? -8.963 -2.167 7.522 1.00 92.75 80 PHE A CA 1
ATOM 625 C C . PHE A 1 80 ? -9.630 -1.739 8.840 1.00 92.75 80 PHE A C 1
ATOM 627 O O . PHE A 1 80 ? -9.692 -2.524 9.790 1.00 92.75 80 PHE A O 1
ATOM 634 N N . VAL A 1 81 ? -10.130 -0.501 8.897 1.00 86.81 81 VAL A N 1
ATOM 635 C CA . VAL A 1 81 ? -10.895 0.015 10.044 1.00 86.81 81 VAL A CA 1
ATOM 636 C C . VAL A 1 81 ? -12.365 -0.303 9.792 1.00 86.81 81 VAL A C 1
ATOM 638 O O . VAL A 1 81 ? -12.916 0.124 8.781 1.00 86.81 81 VAL A O 1
ATOM 641 N N . LYS A 1 82 ? -12.967 -1.108 10.674 1.00 73.25 82 LYS A N 1
ATOM 642 C CA . LYS A 1 82 ? -14.391 -1.466 10.605 1.00 73.25 82 LYS A CA 1
ATOM 643 C C . LYS A 1 82 ? -15.299 -0.291 10.940 1.00 73.25 82 LYS A C 1
ATOM 645 O O . LYS A 1 82 ? -14.942 0.462 11.871 1.00 73.25 82 LYS A O 1
#

Foldseek 3Di:
DALVVLLVVQAVDKDFLVRSLCVVPNDDDDDDPDPVVVVVVVVSVVVSVVSVVSQVVCCVVVQKHWDWDPPVDTTIIIHGDD

Sequence (82 aa):
MDESDIIKALSSREMTKEEIIEFFLGTPDMVGGTNADYIRIGSQILLENKIEFMINKLVTSGKIGTKKKSNGIIENIYYFVK